Protein 1YRV (pdb70)

B-factor: mean 55.8, std 13.72, range [20.27, 111.17]

Secondary structure (DSSP, 8-state):
--TTGGG-HHHHHHHHHHHHHHHH--TTEEEEE-STTS-EEEEEEEPPTTSTTTT-EEEEEEE--TTBTTB--EEEESS----TTB-TTT--B--HHHH-GGG--TT--HHHHHHHHHHHHTS--TTS-S-HHHHHHHHS-HHHHHHHHHHH-

Solvent-accessible surface area: 9095 Å² total; per-residue (Å²): 150,108,248,32,44,84,126,32,158,5,60,91,23,0,86,109,1,28,55,66,12,119,147,59,129,74,175,17,19,90,9,128,24,84,40,152,89,16,19,61,1,91,4,80,0,76,5,43,119,142,18,21,9,58,73,14,61,8,92,0,46,0,71,0,43,90,99,1,19,162,30,34,5,54,2,75,16,106,105,79,31,35,1,0,11,0,34,63,171,63,1,48,1,57,9,88,4,22,81,52,115,162,107,27,72,70,118,48,39,0,12,37,0,0,66,21,0,26,73,78,1,3,77,27,92,85,151,118,17,56,15,113,87,0,6,167,43,18,99,156,73,91,58,80,0,65,66,34,9,116,141,130,132

Sequence (153 aa):
VPRGSMHGRAYLLLHRDFCDLKENNYKGITAKPVSEDMMEWEVEIEGLQNSVWQGLVFQLTIHFTSEYNYAPPVVKFITIPFHPNVDPHTGQPCIDFLDNPEKWNTNYTLSSILLALQVMLSNPVLENPVNLEAARILVKDESLYRTILRLFN

Foldseek 3Di:
DPPCLCVQPQNVQLVVLVVVCVVVVDPQKDKDQPDPSSQKIWIKGQADPPFLRHVHIFTKMWGHDSCPLLAGTFIAGPDQALAQQQQNVGNGGDDCLHPPSVNPHSVQGPVNVRVVCNVDRRPDDLPHTNRVVLSVCCVPPVVVSSVVRVVVD

Organism: Homo sapiens (NCBI:txid9606)

GO terms:
  GO:0005515 protein binding (F, IPI)

CATH classification: 3.10.110.10

InterPro domains:
  IPR000608 Ubiquitin-conjugating (UBC), catalytic core domain [PF00179] (9-144)
  IPR000608 Ubiquitin-conjugating (UBC), catalytic core domain [PS50127] (4-153)
  IPR016135 Ubiquitin-conjugating enzyme/RWD-like [G3DSA:3.10.110.10] (1-149)
  IPR016135 Ubiquitin-conjugating enzyme/RWD-like [SSF54495] (1-146)
  IPR023313 Ubiquitin-conjugating enzyme, active site [PS00183] (77-93)
  IPR050113 Ubiquitin-conjugating enzyme E2-like [PTHR24067] (5-143)

Radius of gyration: 16.32 Å; Cα contacts (8 Å, |Δi|>4): 239; chains: 1; bounding box: 29×32×54 Å

Nearest PDB structures (foldseek):
  1yrv-assembly1_A  TM=1.007E+00  e=4.383E-34  Homo sapiens
  2aak-assembly1_A  TM=9.243E-01  e=5.647E-14  Arabidopsis thaliana
  2e2c-assembly1_A-2  TM=9.409E-01  e=6.830E-14  Spisula solidissima
  5fer-assembly1_E  TM=8.956E-01  e=6.702E-13  Homo sapiens
  3von-assembly15_i  TM=8.504E-01  e=2.294E-10  Homo sapiens

Structure (mmCIF, N/CA/C/O backbone):
data_1YRV
#
_entry.id   1YRV
#
_cell.length_a   47.968
_cell.length_b   74.009
_cell.length_c   119.733
_cell.angle_alpha   90.00
_cell.angle_beta   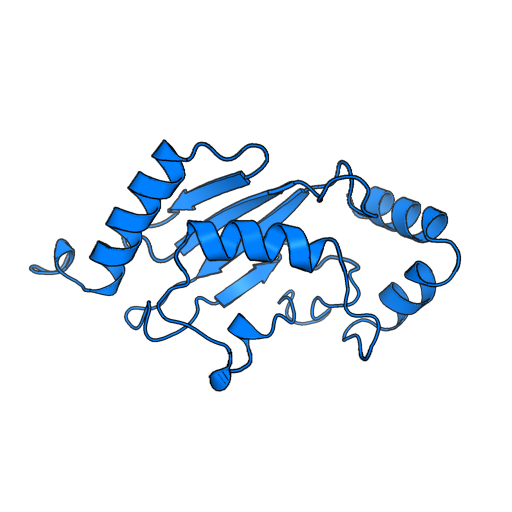90.00
_cell.angle_gamma   90.00
#
_symmetry.space_group_name_H-M   'I 2 2 2'
#
loop_
_entity.id
_entity.type
_entity.pdbx_description
1 polymer 'ubiquitin-conjugating ligase MGC351130'
2 water water
#
loop_
_atom_site.group_PDB
_atom_site.id
_atom_site.type_symbol
_atom_site.label_atom_id
_atom_site.label_alt_id
_atom_site.label_comp_id
_atom_site.label_asym_id
_atom_site.label_entity_id
_atom_site.label_seq_id
_atom_site.pdbx_PDB_ins_code
_atom_site.Cartn_x
_atom_site.Cartn_y
_atom_site.Cartn_z
_atom_site.occupancy
_atom_site.B_iso_or_equiv
_atom_site.auth_seq_id
_atom_site.auth_comp_id
_atom_site.auth_asym_id
_atom_site.auth_atom_id
_atom_site.pdbx_PDB_model_num
ATOM 1 N N . VAL A 1 15 ? 14.659 8.954 -10.515 1.00 75.72 -4 VAL A N 1
ATOM 2 C CA . VAL A 1 15 ? 14.213 7.994 -9.456 1.00 74.81 -4 VAL A CA 1
ATOM 3 C C . VAL A 1 15 ? 13.445 6.791 -10.008 1.00 74.76 -4 VAL A C 1
ATOM 4 O O . VAL A 1 15 ? 12.659 6.921 -10.961 1.00 74.79 -4 VAL A O 1
ATOM 8 N N . PRO A 1 16 ? 13.666 5.599 -9.411 1.00 74.20 -3 PRO A N 1
ATOM 9 C CA . PRO A 1 16 ? 12.989 4.376 -9.850 1.00 73.18 -3 PRO A CA 1
ATOM 10 C C . PRO A 1 16 ? 11.515 4.633 -10.124 1.00 73.04 -3 PRO A C 1
ATOM 11 O O . PRO A 1 16 ? 10.855 5.335 -9.356 1.00 72.65 -3 PRO A O 1
ATOM 15 N N . ARG A 1 17 ? 11.011 4.078 -11.225 1.00 72.28 -2 ARG A N 1
ATOM 16 C CA . ARG A 1 17 ? 9.597 4.229 -11.578 1.00 71.71 -2 ARG A CA 1
ATOM 17 C C . ARG A 1 17 ? 8.748 3.580 -10.467 1.00 69.38 -2 ARG A C 1
ATOM 18 O O . ARG A 1 17 ? 9.074 2.486 -10.005 1.00 68.78 -2 ARG A O 1
ATOM 26 N N . GLY A 1 18 ? 7.674 4.260 -10.053 1.00 68.45 -1 GLY A N 1
ATOM 27 C CA . GLY A 1 18 ? 6.793 3.749 -9.009 1.00 66.34 -1 GLY A CA 1
ATOM 28 C C . GLY A 1 18 ? 7.157 4.255 -7.627 1.00 64.73 -1 GLY A C 1
ATOM 29 O O . GLY A 1 18 ? 6.426 4.016 -6.664 1.00 65.89 -1 GLY A O 1
ATOM 30 N N . SER A 1 19 ? 8.295 4.946 -7.543 1.00 62.54 0 SER A N 1
ATOM 31 C CA . SER A 1 19 ? 8.808 5.525 -6.304 1.00 61.26 0 SER A CA 1
ATOM 32 C C . SER A 1 19 ? 7.826 6.463 -5.628 1.00 59.70 0 SER A C 1
ATOM 33 O O . SER A 1 19 ? 7.452 6.271 -4.481 1.00 59.83 0 SER A O 1
ATOM 36 N N . MET A 1 20 ? 7.437 7.492 -6.362 1.00 59.10 1 MET A N 1
ATOM 37 C CA . MET A 1 20 ? 6.516 8.484 -5.871 1.00 57.61 1 MET A CA 1
ATOM 38 C C . MET A 1 20 ? 5.229 7.804 -5.418 1.00 54.80 1 MET A C 1
ATOM 39 O O . MET A 1 20 ? 4.307 8.484 -5.010 1.00 52.76 1 MET A O 1
ATOM 44 N N . HIS A 1 21 ? 5.176 6.469 -5.518 1.00 50.57 2 HIS A N 1
ATOM 45 C CA . HIS A 1 21 ? 4.013 5.688 -5.112 1.00 48.32 2 HIS A CA 1
ATOM 46 C C . HIS A 1 21 ? 4.249 4.851 -3.851 1.00 44.96 2 HIS A C 1
ATOM 47 O O . HIS A 1 21 ? 3.362 4.109 -3.432 1.00 47.20 2 HIS A O 1
ATOM 54 N N . GLY A 1 22 ? 5.425 4.954 -3.246 1.00 41.23 3 GLY A N 1
ATOM 55 C CA . GLY A 1 22 ? 5.691 4.177 -2.042 1.00 37.83 3 GLY A CA 1
ATOM 56 C C . GLY A 1 22 ? 4.813 4.617 -0.893 1.00 34.86 3 GLY A C 1
ATOM 57 O O . GLY A 1 22 ? 4.460 5.800 -0.805 1.00 36.79 3 GLY A O 1
ATOM 58 N N . ARG A 1 23 ? 4.466 3.668 -0.037 0.50 29.64 4 ARG A N 1
ATOM 59 C CA . ARG A 1 23 ? 3.634 3.878 1.139 0.50 29.27 4 ARG A CA 1
ATOM 60 C C . ARG A 1 23 ? 4.192 4.995 2.040 0.50 29.81 4 ARG A C 1
ATOM 61 O O . ARG A 1 23 ? 3.543 6.008 2.294 0.50 26.65 4 ARG A O 1
ATOM 69 N N . ALA A 1 24 ? 5.399 4.767 2.545 1.00 32.94 5 ALA A N 1
ATOM 70 C CA . ALA A 1 24 ? 6.107 5.747 3.386 1.00 32.65 5 ALA A CA 1
ATOM 71 C C . ALA A 1 24 ? 6.155 7.129 2.730 1.00 35.13 5 ALA A C 1
ATOM 72 O O . ALA A 1 24 ? 5.833 8.119 3.365 1.00 38.57 5 ALA A O 1
ATOM 74 N N . TYR A 1 25 ? 6.598 7.193 1.481 1.00 37.50 6 TYR A N 1
ATOM 75 C CA . TYR A 1 25 ? 6.662 8.465 0.795 1.00 38.75 6 TYR A CA 1
ATOM 76 C C . TYR A 1 25 ? 5.319 9.178 0.769 1.00 37.91 6 TYR A C 1
ATOM 77 O O . TYR A 1 25 ? 5.256 10.363 1.044 1.00 36.85 6 TYR A O 1
ATOM 86 N N . LEU A 1 26 ? 4.246 8.468 0.435 1.00 39.02 7 LEU A N 1
ATOM 87 C CA . LEU A 1 26 ? 2.919 9.098 0.380 1.00 39.54 7 LEU A CA 1
ATOM 88 C C . LEU A 1 26 ? 2.385 9.580 1.738 1.00 40.19 7 LEU A C 1
ATOM 89 O O . LEU A 1 26 ? 1.686 10.614 1.833 1.00 39.67 7 LEU A O 1
ATOM 94 N N . LEU A 1 27 ? 2.701 8.812 2.778 1.00 39.10 8 LEU A N 1
ATOM 95 C CA . LEU A 1 27 ? 2.317 9.157 4.132 1.00 39.57 8 LEU A CA 1
ATOM 96 C C . LEU A 1 27 ? 3.084 10.416 4.560 1.00 39.87 8 LEU A C 1
ATOM 97 O O . LEU A 1 27 ? 2.511 11.352 5.131 1.00 39.94 8 LEU A O 1
ATOM 102 N N . LEU A 1 28 ? 4.382 10.433 4.296 1.00 39.17 9 LEU A N 1
ATOM 103 C CA . LEU A 1 28 ? 5.174 11.592 4.679 1.00 41.69 9 LEU A CA 1
ATOM 104 C C . LEU A 1 28 ? 4.777 12.804 3.841 1.00 41.93 9 LEU A C 1
ATOM 105 O O . LEU A 1 28 ? 4.810 13.939 4.321 1.00 44.39 9 LEU A O 1
ATOM 110 N N . HIS A 1 29 ? 4.396 12.556 2.594 1.00 42.01 10 HIS A N 1
ATOM 111 C CA . HIS A 1 29 ? 3.953 13.621 1.718 1.00 42.92 10 HIS A CA 1
ATOM 112 C C . HIS A 1 29 ? 2.712 14.257 2.291 1.00 43.20 10 HIS A C 1
ATOM 113 O O . HIS A 1 29 ? 2.629 15.478 2.371 1.00 45.56 10 HIS A O 1
ATOM 120 N N . ARG A 1 30 ? 1.735 13.435 2.648 1.00 41.05 11 ARG A N 1
ATOM 121 C CA . ARG A 1 30 ? 0.517 13.933 3.259 1.00 41.38 11 ARG A CA 1
ATOM 122 C C . ARG A 1 30 ? 0.891 14.625 4.575 1.00 42.84 11 ARG A C 1
ATOM 123 O O . ARG A 1 30 ? 0.558 15.781 4.776 1.00 41.71 11 ARG A O 1
ATOM 131 N N . ASP A 1 31 ? 1.593 13.929 5.464 1.00 42.09 12 ASP A N 1
ATOM 132 C CA . ASP A 1 31 ? 1.995 14.527 6.725 1.00 42.84 12 ASP A CA 1
ATOM 133 C C . ASP A 1 31 ? 2.644 15.895 6.602 1.00 43.13 12 ASP A C 1
ATOM 134 O O . ASP A 1 31 ? 2.373 16.769 7.410 1.00 45.56 12 ASP A O 1
ATOM 139 N N . PHE A 1 32 ? 3.536 16.069 5.635 1.00 43.78 13 PHE A N 1
ATOM 140 C CA . PHE A 1 32 ? 4.209 17.354 5.446 1.00 44.82 13 PHE A CA 1
ATOM 141 C C . PHE A 1 32 ? 3.233 18.460 5.070 1.00 44.22 13 PHE A C 1
ATOM 142 O O . PHE A 1 32 ? 3.343 19.582 5.547 1.00 43.76 13 PHE A O 1
ATOM 150 N N . CYS A 1 33 ? 2.274 18.160 4.206 1.00 47.64 14 CYS A N 1
ATOM 151 C CA . CYS A 1 33 ? 1.276 19.171 3.842 1.00 50.17 14 CYS A CA 1
ATOM 152 C C . CYS A 1 33 ? 0.500 19.586 5.097 1.00 49.83 14 CYS A C 1
ATOM 153 O O . CYS A 1 33 ? 0.169 20.750 5.267 1.00 49.72 14 CYS A O 1
ATOM 156 N N . ASP A 1 34 ? 0.215 18.614 5.959 1.00 48.67 15 ASP A N 1
ATOM 157 C CA . ASP A 1 34 ? -0.511 18.866 7.188 1.00 48.95 15 ASP A CA 1
ATOM 158 C C . ASP A 1 34 ? 0.281 19.737 8.150 1.00 48.23 15 ASP A C 1
ATOM 159 O O . ASP A 1 34 ? -0.267 20.609 8.799 1.00 47.72 15 ASP A O 1
ATOM 164 N N . LEU A 1 35 ? 1.569 19.456 8.231 1.00 46.56 16 LEU A N 1
ATOM 165 C CA . LEU A 1 35 ? 2.474 20.155 9.096 1.00 47.96 16 LEU A CA 1
ATOM 166 C C . LEU A 1 35 ? 2.523 21.587 8.629 1.00 50.29 16 LEU A C 1
ATOM 167 O O . LEU A 1 35 ? 2.424 22.510 9.427 1.00 53.00 16 LEU A O 1
ATOM 172 N N . LYS A 1 36 ? 2.658 21.779 7.329 1.00 50.71 17 LYS A N 1
ATOM 173 C CA . LYS A 1 36 ? 2.683 23.122 6.814 1.00 52.63 17 LYS A CA 1
ATOM 174 C C . LYS A 1 36 ? 1.379 23.845 7.106 1.00 54.53 17 LYS A C 1
ATOM 175 O O . LYS A 1 36 ? 1.408 24.970 7.580 1.00 53.58 17 LYS A O 1
ATOM 181 N N . GLU A 1 37 ? 0.242 23.203 6.860 1.00 56.99 18 GLU A N 1
ATOM 182 C CA . GLU A 1 37 ? -1.034 23.835 7.163 1.00 59.72 18 GLU A CA 1
ATOM 183 C C . GLU A 1 37 ? -1.128 24.162 8.660 1.00 60.23 18 GLU A C 1
ATOM 184 O O . GLU A 1 37 ? -1.608 25.225 9.038 1.00 61.66 18 GLU A O 1
ATOM 190 N N . ASN A 1 38 ? -0.670 23.252 9.515 1.00 59.80 19 ASN A N 1
ATOM 191 C CA . ASN A 1 38 ? -0.736 23.466 10.964 1.00 58.78 19 ASN A CA 1
ATOM 192 C C . ASN A 1 38 ? 0.051 24.660 11.469 1.00 58.92 19 ASN A C 1
ATOM 193 O O . ASN A 1 38 ? -0.261 25.212 12.521 1.00 58.33 19 ASN A O 1
ATOM 198 N N . ASN A 1 39 ? 1.085 25.026 10.721 1.00 60.95 20 ASN A N 1
ATOM 199 C CA . ASN A 1 39 ? 1.951 26.151 11.054 1.00 61.94 20 ASN A CA 1
ATOM 200 C C . ASN A 1 39 ? 2.139 26.251 12.565 1.00 62.28 20 ASN A C 1
ATOM 201 O O . ASN A 1 39 ? 1.752 27.233 13.184 1.00 62.45 20 ASN A O 1
ATOM 206 N N . TYR A 1 40 ? 2.729 25.212 13.148 1.00 61.84 21 TYR A N 1
ATOM 207 C CA . TYR A 1 40 ? 2.972 25.164 14.571 1.00 59.82 21 TYR A CA 1
ATOM 208 C C . TYR A 1 40 ? 4.102 26.080 15.018 1.00 61.73 21 TYR A C 1
ATOM 209 O O . TYR A 1 40 ? 5.235 26.008 14.532 1.00 62.11 21 TYR A O 1
ATOM 218 N N . LYS A 1 41 ? 3.777 26.947 15.963 1.00 62.45 22 LYS A N 1
ATOM 219 C CA . LYS A 1 41 ? 4.730 27.890 16.508 1.00 61.04 22 LYS A CA 1
ATOM 220 C C . LYS A 1 41 ? 5.810 27.112 17.239 1.00 59.31 22 LYS A C 1
ATOM 221 O O . LYS A 1 41 ? 5.512 26.193 17.996 1.00 59.45 22 LYS A O 1
ATOM 227 N N . GLY A 1 42 ? 7.063 27.479 17.003 1.00 58.05 23 GLY A N 1
ATOM 228 C CA . GLY A 1 42 ? 8.172 26.819 17.672 1.00 57.15 23 GLY A CA 1
ATOM 229 C C . GLY A 1 42 ? 8.651 25.500 17.089 1.00 56.11 23 GLY A C 1
ATOM 230 O O . GLY A 1 42 ? 9.469 24.826 17.702 1.00 57.23 23 GLY A O 1
ATOM 231 N N . ILE A 1 43 ? 8.166 25.147 15.904 1.00 54.70 24 ILE A N 1
ATOM 232 C CA . ILE A 1 43 ? 8.527 23.904 15.264 1.00 53.56 24 ILE A CA 1
ATOM 233 C C . ILE A 1 43 ? 8.793 24.071 13.771 1.00 53.46 24 ILE A C 1
ATOM 234 O O . ILE A 1 43 ? 7.959 24.580 13.023 1.00 54.89 24 ILE A O 1
ATOM 239 N N . THR A 1 44 ? 9.966 23.625 13.347 1.00 53.17 25 THR A N 1
ATOM 240 C CA . THR A 1 44 ? 10.375 23.715 11.954 1.00 51.64 25 THR A CA 1
ATOM 241 C C . THR A 1 44 ? 10.902 22.365 11.556 1.00 50.05 25 THR A C 1
ATOM 242 O O . THR A 1 44 ? 11.640 21.733 12.318 1.00 50.16 25 THR A O 1
ATOM 246 N N . ALA A 1 45 ? 10.514 21.910 10.372 1.00 48.75 26 ALA A N 1
ATOM 247 C CA . ALA A 1 45 ? 10.952 20.606 9.883 1.00 47.80 26 ALA A CA 1
ATOM 248 C C . ALA A 1 45 ? 11.049 20.688 8.382 1.00 47.41 26 ALA A C 1
ATOM 249 O O . ALA A 1 45 ? 10.142 21.170 7.714 1.00 46.93 26 ALA A O 1
ATOM 251 N N . LYS A 1 46 ? 12.167 20.235 7.855 1.00 49.87 27 LYS A N 1
ATOM 252 C CA . LYS A 1 46 ? 12.369 20.304 6.428 1.00 52.08 27 LYS A CA 1
ATOM 253 C C . LYS A 1 46 ? 12.956 19.009 5.881 1.00 52.00 27 LYS A C 1
ATOM 254 O O . LYS A 1 46 ? 13.903 18.464 6.454 1.00 50.09 27 LYS A O 1
ATOM 260 N N . PRO A 1 47 ? 12.383 18.481 4.779 1.00 52.09 28 PRO A N 1
ATOM 261 C CA . PRO A 1 47 ? 12.900 17.248 4.180 1.00 52.69 28 PRO A CA 1
ATOM 262 C C . PRO A 1 47 ? 14.269 17.629 3.626 1.00 54.13 28 PRO A C 1
ATOM 263 O O . PRO A 1 47 ? 14.414 18.646 2.946 1.00 53.52 28 PRO A O 1
ATOM 267 N N . VAL A 1 48 ? 15.268 16.816 3.900 1.00 56.54 29 VAL A N 1
ATOM 268 C CA . VAL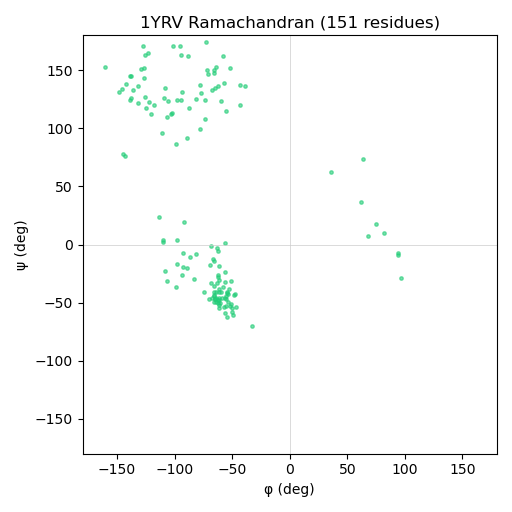 A 1 48 ? 16.587 17.127 3.417 1.00 57.91 29 VAL A CA 1
ATOM 269 C C . VAL A 1 48 ? 17.009 16.079 2.380 1.00 59.04 29 VAL A C 1
ATOM 270 O O . VAL A 1 48 ? 18.193 15.862 2.140 1.00 59.56 29 VAL A O 1
ATOM 274 N N . SER A 1 49 ? 16.016 15.433 1.762 1.00 58.83 30 SER A N 1
ATOM 275 C CA . SER A 1 49 ? 16.256 14.434 0.716 1.00 58.73 30 SER A CA 1
ATOM 276 C C . SER A 1 49 ? 15.005 14.219 -0.133 1.00 60.00 30 SER A C 1
ATOM 277 O O . SER A 1 49 ? 13.882 14.414 0.332 1.00 62.31 30 SER A O 1
ATOM 280 N N . GLU A 1 50 ? 15.213 13.810 -1.380 1.00 61.88 31 G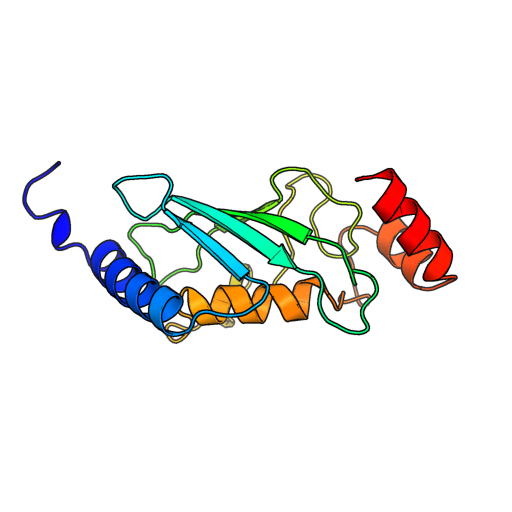LU A N 1
ATOM 281 C CA . GLU A 1 50 ? 14.122 13.565 -2.317 1.00 62.60 31 GLU A CA 1
ATOM 282 C C . GLU A 1 50 ? 13.223 12.445 -1.809 1.00 60.71 31 GLU A C 1
ATOM 283 O O . GLU A 1 50 ? 12.030 12.379 -2.099 1.00 58.64 31 GLU A O 1
ATOM 289 N N . ASP A 1 51 ? 13.845 11.565 -1.041 1.00 59.46 32 ASP A N 1
ATOM 290 C CA . ASP A 1 51 ? 13.194 10.429 -0.404 1.00 57.09 32 ASP A CA 1
ATOM 291 C C . ASP A 1 51 ? 12.049 10.847 0.514 1.00 54.85 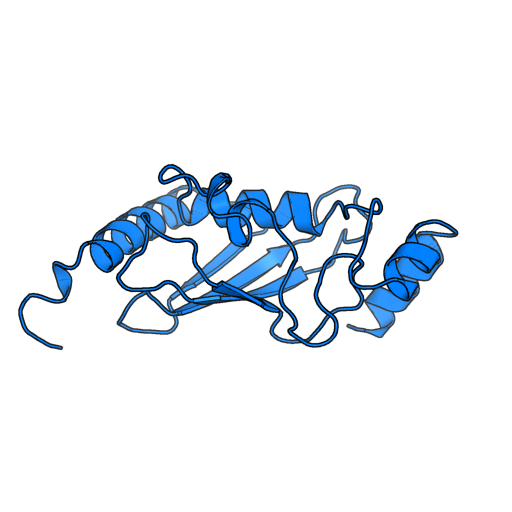32 ASP A C 1
ATOM 292 O O . ASP A 1 51 ? 11.031 10.150 0.649 1.00 52.75 32 ASP A O 1
ATOM 297 N N . MET A 1 52 ? 12.287 11.970 1.173 1.00 50.78 33 MET A N 1
ATOM 298 C CA . MET A 1 52 ? 11.412 12.527 2.165 1.00 50.58 33 MET A CA 1
ATOM 299 C C . MET A 1 52 ? 11.576 11.692 3.411 1.00 48.45 33 MET A C 1
ATOM 300 O O . MET A 1 52 ? 10.762 11.743 4.333 1.00 47.50 33 MET A O 1
ATOM 305 N N . MET A 1 53 ? 12.672 10.949 3.429 1.00 45.81 34 MET A N 1
ATOM 306 C CA . MET A 1 53 ? 13.015 10.071 4.530 1.00 48.42 34 MET A CA 1
ATOM 307 C C . MET A 1 53 ? 13.922 10.736 5.553 1.00 48.98 34 MET A C 1
ATOM 308 O O . MET A 1 53 ? 13.934 10.349 6.724 1.00 50.11 34 MET A O 1
ATOM 313 N N . GLU A 1 54 ? 14.689 11.720 5.099 1.00 48.94 35 GLU A N 1
ATOM 314 C CA . GLU A 1 54 ? 15.636 12.391 5.955 1.00 49.64 35 GLU A CA 1
ATOM 315 C C . GLU A 1 54 ? 15.154 13.789 6.250 1.00 48.42 35 GLU A C 1
ATOM 316 O O . GLU A 1 54 ? 14.863 14.554 5.329 1.00 46.34 35 GLU A O 1
ATOM 322 N N . TRP A 1 55 ? 15.060 14.119 7.543 1.00 48.06 36 TRP A N 1
ATOM 323 C CA . TRP A 1 55 ? 14.588 15.451 7.967 1.00 46.44 36 TRP A CA 1
ATOM 324 C C . TRP A 1 55 ? 15.496 16.194 8.913 1.00 46.98 36 TRP A C 1
ATOM 325 O O . TRP A 1 55 ? 16.208 15.602 9.719 1.00 47.27 36 TRP A O 1
ATOM 336 N N . GLU A 1 56 ? 15.422 17.513 8.834 1.00 47.74 37 GLU A N 1
ATOM 337 C CA . GLU A 1 56 ? 16.170 18.361 9.731 1.00 48.38 37 GLU A CA 1
ATOM 338 C C . GLU A 1 56 ? 15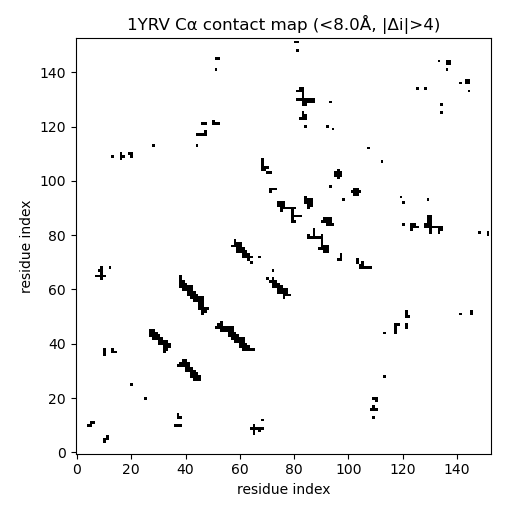.149 19.153 10.524 1.00 48.39 37 GLU A C 1
ATOM 339 O O . GLU A 1 56 ? 14.324 19.893 9.966 1.00 48.30 37 GLU A O 1
ATOM 345 N N . VAL A 1 57 ? 15.191 18.986 11.837 1.00 47.93 38 VAL A N 1
ATOM 346 C CA . VAL A 1 57 ? 14.222 19.665 12.659 1.00 48.78 38 VAL A CA 1
ATOM 347 C C . VAL A 1 57 ? 14.778 20.463 13.832 1.00 48.78 38 VAL A C 1
ATOM 348 O O . VAL A 1 57 ? 15.820 20.143 14.397 1.00 46.40 38 VAL A O 1
ATOM 352 N N . GLU A 1 58 ? 14.033 21.504 14.178 1.00 50.23 39 GLU A N 1
ATOM 353 C CA . GLU A 1 58 ? 14.316 22.398 15.298 1.00 51.71 39 GLU A CA 1
ATOM 354 C C . GLU A 1 58 ? 13.039 22.579 16.112 1.00 49.08 39 GLU A C 1
ATOM 355 O O . GLU A 1 58 ? 12.002 23.013 15.587 1.00 46.85 39 GLU A O 1
ATOM 361 N N . ILE A 1 59 ? 13.119 22.227 17.389 1.00 47.95 40 ILE A N 1
ATOM 362 C CA . ILE A 1 59 ? 11.975 22.345 18.269 1.00 48.15 40 ILE A CA 1
ATOM 363 C C . ILE A 1 59 ? 12.309 23.240 19.450 1.00 50.08 40 ILE A C 1
ATOM 364 O O . ILE A 1 59 ? 13.267 22.981 20.168 1.00 47.48 40 ILE A O 1
ATOM 369 N N . GLU A 1 60 ? 11.542 24.312 19.632 1.00 52.80 41 GLU A N 1
ATOM 370 C CA . GLU A 1 60 ? 11.807 25.223 20.743 1.00 55.20 41 GLU A CA 1
ATOM 371 C C . GLU A 1 60 ? 11.448 24.583 22.083 1.00 56.56 41 GLU A C 1
ATOM 372 O O . GLU A 1 60 ? 10.516 23.763 22.176 1.00 55.65 41 GLU A O 1
ATOM 378 N N . GLY A 1 61 ? 12.222 24.942 23.108 1.00 57.91 42 GLY A N 1
ATOM 379 C CA . GLY A 1 61 ? 12.000 24.415 24.440 1.00 59.13 42 GLY A CA 1
ATOM 380 C C . GLY A 1 61 ? 10.595 24.722 24.906 1.00 59.56 42 GLY A C 1
ATOM 381 O O . GLY A 1 61 ? 10.087 25.806 24.680 1.00 57.77 42 GLY A O 1
ATOM 382 N N . LEU A 1 62 ? 9.954 23.766 25.558 1.00 61.97 43 LEU A N 1
ATOM 383 C CA . LEU A 1 62 ? 8.594 23.990 26.018 1.00 64.59 43 LEU A CA 1
ATOM 384 C C . LEU A 1 62 ? 8.512 25.203 26.942 1.00 67.47 43 LEU A C 1
ATOM 385 O O . LEU A 1 62 ? 9.524 25.679 27.493 1.00 68.23 43 LEU A O 1
ATOM 390 N N . GLN A 1 63 ? 7.293 25.699 27.116 1.00 70.35 44 GLN A N 1
ATOM 391 C CA . GLN A 1 63 ? 7.068 26.850 27.980 1.00 71.55 44 GLN A CA 1
ATOM 392 C C . GLN A 1 63 ? 7.076 26.482 29.437 1.00 71.08 44 GLN A C 1
ATOM 393 O O . GLN A 1 63 ? 6.504 25.469 29.842 1.00 70.77 44 GLN A O 1
ATOM 399 N N . ASN A 1 64 ? 7.727 27.330 30.219 1.00 70.28 45 ASN A N 1
ATOM 400 C CA . ASN A 1 64 ? 7.822 27.139 31.651 1.00 70.81 45 ASN A CA 1
ATOM 401 C C . ASN A 1 64 ? 8.559 25.828 31.958 1.00 69.63 45 ASN A C 1
ATOM 402 O O . ASN A 1 64 ? 8.236 25.106 32.900 1.00 71.07 45 ASN A O 1
ATOM 407 N N . SER A 1 65 ? 9.555 25.521 31.141 1.00 67.16 46 SER A N 1
ATOM 408 C CA . SER A 1 65 ? 10.344 24.319 31.340 1.00 64.64 46 SER A CA 1
ATOM 409 C C . SER A 1 65 ? 11.808 24.750 31.400 1.00 63.50 46 SER A C 1
ATOM 410 O O . SER A 1 65 ? 12.180 25.860 30.977 1.00 60.77 46 SER A O 1
ATOM 413 N N . VAL A 1 66 ? 12.635 23.856 31.918 1.00 61.73 47 VAL A N 1
ATOM 414 C CA . VAL A 1 66 ? 14.051 24.125 32.011 1.00 62.87 47 VAL A CA 1
ATOM 415 C C . VAL A 1 66 ? 14.665 24.591 30.687 1.00 62.29 47 VAL A C 1
ATOM 416 O O . VAL A 1 66 ? 15.610 25.391 30.682 1.00 61.81 47 VAL A O 1
ATOM 420 N N . TRP A 1 67 ? 14.116 24.115 29.570 1.00 61.23 48 TRP A N 1
ATOM 421 C CA . TRP A 1 67 ? 14.627 24.479 28.252 1.00 61.01 48 TRP A CA 1
ATOM 422 C C . TRP A 1 67 ? 13.957 25.680 27.626 1.00 62.60 48 TRP A C 1
ATOM 423 O O . TRP A 1 67 ? 14.038 25.856 26.410 1.00 63.83 48 TRP A O 1
ATOM 434 N N . GLN A 1 68 ? 13.301 26.501 28.437 1.00 63.52 49 GLN A N 1
ATOM 435 C CA . GLN A 1 68 ? 12.649 27.690 27.909 1.00 64.93 49 GLN A CA 1
ATOM 436 C C . GLN A 1 68 ? 13.680 28.590 27.248 1.00 64.82 49 GLN A C 1
ATOM 437 O O . GLN A 1 68 ? 14.664 28.984 27.868 1.00 65.74 49 GLN A O 1
ATOM 443 N N . GLY A 1 69 ? 13.458 28.899 25.976 1.00 64.27 50 GLY A N 1
ATOM 444 C CA . GLY A 1 69 ? 14.388 29.743 25.254 1.00 62.57 50 GLY A CA 1
ATOM 445 C C . GLY A 1 69 ? 15.425 28.942 24.487 1.00 62.19 50 GLY A C 1
ATOM 446 O O . GLY A 1 69 ? 16.191 29.490 23.695 1.00 62.31 50 GLY A O 1
ATOM 447 N N . LEU A 1 70 ? 15.456 27.638 24.722 1.00 60.66 51 LEU A N 1
ATOM 448 C CA . LEU A 1 70 ? 16.400 26.771 24.040 1.00 60.64 51 LEU A CA 1
ATOM 449 C C . LEU A 1 70 ? 15.771 26.124 22.792 1.00 60.77 51 LEU A C 1
ATOM 450 O O . LEU A 1 70 ? 14.555 26.213 22.571 1.00 60.60 51 LEU A O 1
ATOM 455 N N . VAL A 1 71 ? 16.600 25.464 21.987 1.00 59.63 52 VAL A N 1
ATOM 456 C CA . VAL A 1 71 ? 16.126 24.835 20.760 1.00 59.28 52 VAL A CA 1
ATOM 457 C C . VAL A 1 71 ? 16.746 23.464 20.523 1.00 57.95 52 VAL A C 1
ATOM 458 O O . VAL A 1 71 ? 17.964 23.334 20.490 1.00 58.43 52 VAL A O 1
ATOM 462 N N . PHE A 1 72 ? 15.911 22.442 20.356 1.00 55.93 53 PHE A N 1
ATOM 463 C CA . PHE A 1 72 ? 16.416 21.097 20.107 1.00 52.76 53 PHE A CA 1
ATOM 464 C C . PHE A 1 72 ? 16.603 20.946 18.600 1.00 52.65 53 PHE A C 1
ATOM 465 O O . PHE A 1 72 ? 15.649 21.073 17.822 1.00 53.23 53 PHE A O 1
ATOM 473 N N . GLN A 1 73 ? 17.845 20.730 18.186 1.00 52.10 54 GLN A N 1
ATOM 474 C CA . GLN A 1 73 ? 18.157 20.539 16.770 1.00 52.73 54 GLN A CA 1
ATOM 475 C C . GLN A 1 73 ? 18.387 19.053 16.546 1.00 50.86 54 GLN A C 1
ATOM 476 O O . GLN A 1 73 ? 19.363 18.487 17.027 1.00 48.88 54 GLN A O 1
ATOM 482 N N . LEU A 1 74 ? 17.482 18.437 15.796 1.00 49.81 55 LEU A N 1
ATOM 483 C CA . LEU A 1 74 ? 17.520 17.007 15.556 1.00 48.24 55 LEU A CA 1
ATOM 484 C C . LEU A 1 74 ? 17.466 16.640 14.082 1.00 48.42 55 LEU A C 1
ATOM 485 O O . LEU A 1 74 ? 17.262 17.487 13.215 1.00 47.82 55 LEU A O 1
ATOM 490 N N . THR A 1 75 ? 17.682 15.357 13.814 1.00 48.95 56 THR A N 1
ATOM 491 C CA . THR A 1 75 ? 17.503 14.829 12.476 1.00 48.14 56 THR A CA 1
ATOM 492 C C . THR A 1 75 ? 16.554 13.656 12.716 1.00 48.83 56 THR A C 1
ATOM 493 O O . THR A 1 75 ? 16.639 12.953 13.744 1.00 49.99 56 THR A O 1
ATOM 497 N N . ILE A 1 76 ? 15.641 13.444 11.773 1.00 46.92 57 ILE A N 1
ATOM 498 C CA . ILE A 1 76 ? 14.687 12.337 11.886 1.00 44.16 57 ILE A CA 1
ATOM 499 C C . ILE A 1 76 ? 14.801 11.481 10.621 1.00 43.05 57 ILE A C 1
ATOM 500 O O . ILE A 1 76 ? 14.575 11.964 9.507 1.00 46.14 57 ILE A O 1
ATOM 505 N N . HIS A 1 77 ? 15.188 10.228 10.802 0.50 40.09 58 HIS A N 1
ATOM 506 C CA . HIS A 1 77 ? 15.323 9.315 9.699 0.50 36.81 58 HIS A CA 1
ATOM 507 C C . HIS A 1 77 ? 14.201 8.297 9.686 0.50 35.24 58 HIS A C 1
ATOM 508 O O . HIS A 1 77 ? 14.094 7.454 10.568 0.50 32.65 58 HIS A O 1
ATOM 515 N N . PHE A 1 78 ? 13.330 8.435 8.699 1.00 37.48 59 PHE A N 1
ATOM 516 C CA . PHE A 1 78 ? 12.245 7.489 8.481 1.00 39.09 59 PHE A CA 1
ATOM 517 C C . PHE A 1 78 ? 12.771 6.368 7.574 1.00 41.04 59 PHE A C 1
ATOM 518 O O . PHE A 1 78 ? 13.804 6.521 6.902 1.00 43.46 59 PHE A O 1
ATOM 526 N N . THR A 1 79 ? 12.054 5.255 7.561 1.00 40.35 60 THR A N 1
ATOM 527 C CA . THR A 1 79 ? 12.380 4.115 6.725 1.00 39.21 60 THR A CA 1
ATOM 528 C C . THR A 1 79 ? 11.155 3.787 5.831 1.00 39.91 60 THR A C 1
ATOM 529 O O . THR A 1 79 ? 10.025 4.222 6.101 1.00 38.14 60 THR A O 1
ATOM 533 N N . SER A 1 80 ? 11.392 2.980 4.803 1.00 40.83 61 SER A N 1
ATOM 534 C CA . SER A 1 80 ? 10.357 2.564 3.875 1.00 43.23 61 SER A CA 1
ATOM 535 C C . SER A 1 80 ? 9.275 1.770 4.601 1.00 42.31 61 SER A C 1
ATOM 536 O O . SER A 1 80 ? 8.250 1.434 4.028 1.00 44.04 61 SER A O 1
ATOM 539 N N . GLU A 1 81 ? 9.489 1.491 5.881 1.00 45.30 62 GLU A N 1
ATOM 540 C CA . GLU A 1 81 ? 8.500 0.753 6.683 1.00 46.20 62 GLU A CA 1
ATOM 541 C C . GLU A 1 81 ? 7.592 1.758 7.384 1.00 44.72 62 GLU A C 1
ATOM 542 O O . GLU A 1 81 ? 6.591 1.377 7.963 1.00 43.29 62 GLU A O 1
ATOM 548 N N . TYR A 1 82 ? 7.925 3.040 7.288 1.00 44.60 63 TYR A N 1
ATOM 549 C CA . TYR A 1 82 ? 7.167 4.038 7.995 1.00 43.74 63 TYR A CA 1
ATOM 550 C C . TYR A 1 82 ? 5.691 3.882 8.075 1.00 45.74 63 TYR A C 1
ATOM 551 O O . TYR A 1 82 ? 4.983 3.605 7.093 1.00 44.54 63 TYR A O 1
ATOM 560 N N . ASN A 1 83 ? 5.300 4.152 9.328 1.00 48.67 64 ASN A N 1
ATOM 561 C CA . ASN A 1 83 ? 3.972 4.144 9.877 1.00 44.31 64 ASN A CA 1
ATOM 562 C C . ASN A 1 83 ? 3.851 2.762 10.522 1.00 42.25 64 ASN A C 1
ATOM 563 O O . ASN A 1 83 ? 3.184 2.631 11.525 1.00 44.72 64 ASN A O 1
ATOM 568 N N . TYR A 1 84 ? 4.547 1.755 10.010 1.00 40.12 65 TYR A N 1
ATOM 569 C CA . TYR A 1 84 ? 4.523 0.460 10.681 1.00 40.74 65 TYR A CA 1
ATOM 570 C C . TYR A 1 84 ? 5.680 0.506 11.695 1.00 40.94 65 TYR A C 1
ATOM 571 O O . TYR A 1 84 ? 5.710 -0.254 12.659 1.00 39.72 65 TYR A O 1
ATOM 580 N N . ALA A 1 85 ? 6.625 1.413 11.458 1.00 38.67 66 ALA A N 1
ATOM 581 C CA . ALA A 1 85 ? 7.801 1.571 12.292 1.00 38.93 66 ALA A CA 1
ATOM 582 C C . ALA A 1 85 ? 8.122 3.031 12.534 1.00 39.49 66 ALA A C 1
ATOM 583 O O . ALA A 1 85 ? 7.953 3.870 11.638 1.00 38.17 66 ALA A O 1
ATOM 585 N N . PRO A 1 86 ? 8.634 3.340 13.740 1.00 40.06 67 PRO A N 1
ATOM 586 C CA . PRO A 1 86 ? 9.010 4.706 14.139 1.00 37.12 67 PRO A CA 1
ATOM 587 C C . PRO A 1 86 ? 10.265 5.225 13.448 1.00 38.14 67 PRO A C 1
ATOM 588 O O . PRO A 1 86 ? 11.160 4.467 13.099 1.00 38.30 67 PRO A O 1
ATOM 592 N N . PRO A 1 87 ? 10.350 6.543 13.236 1.00 38.91 68 PRO A N 1
ATOM 593 C CA . PRO A 1 87 ? 11.565 7.034 12.588 1.00 36.69 68 PRO A CA 1
ATOM 594 C C . PRO A 1 87 ? 12.693 6.933 13.614 1.00 38.47 68 PRO A C 1
ATOM 595 O O . PRO A 1 87 ? 12.458 6.547 14.763 1.00 38.04 68 PRO A O 1
ATOM 599 N N . VAL A 1 88 ? 13.920 7.210 13.204 1.00 40.05 69 VAL A N 1
ATOM 600 C CA . VAL A 1 88 ? 15.012 7.214 14.167 1.00 41.36 69 VAL A CA 1
ATOM 601 C C . VAL A 1 88 ? 15.343 8.697 14.383 1.00 43.47 69 VAL A C 1
ATOM 602 O O . VAL A 1 88 ? 15.648 9.423 13.429 1.00 42.80 69 VAL A O 1
ATOM 606 N N . VAL A 1 89 ? 15.280 9.143 15.627 1.00 43.97 70 VAL A N 1
ATOM 607 C CA . VAL A 1 89 ? 15.568 10.534 15.936 1.00 46.93 70 VAL A CA 1
ATOM 608 C C . VAL A 1 89 ? 16.919 10.620 16.656 1.00 48.71 70 VAL A C 1
ATOM 609 O O . VAL A 1 89 ? 17.221 9.834 17.573 1.00 50.47 70 VAL A O 1
ATOM 613 N N . LYS A 1 90 ? 17.726 11.572 16.217 1.00 47.96 71 LYS A N 1
ATOM 614 C CA . LYS A 1 90 ? 19.012 11.794 16.820 1.00 47.98 71 LYS A CA 1
ATOM 615 C C . LYS A 1 90 ? 19.301 13.263 16.967 1.00 48.91 71 LYS A C 1
ATOM 616 O O . LYS A 1 90 ? 18.898 14.081 16.131 1.00 46.80 71 LYS A O 1
ATOM 622 N N . PHE A 1 91 ? 19.999 13.585 18.055 1.00 49.88 72 PHE A N 1
ATOM 623 C CA . PHE A 1 91 ? 20.409 14.947 18.337 1.00 50.31 72 PHE A CA 1
ATOM 624 C C . PHE A 1 91 ? 21.661 15.209 17.524 1.00 52.38 72 PHE A C 1
ATOM 625 O O . PHE A 1 91 ? 22.619 14.464 17.622 1.00 52.30 72 PHE A O 1
ATOM 633 N N . ILE A 1 92 ? 21.649 16.261 16.717 1.00 55.35 73 ILE A N 1
ATOM 634 C CA . ILE A 1 92 ? 22.804 16.584 15.899 1.00 58.69 73 ILE A CA 1
ATOM 635 C C . ILE A 1 92 ? 24.038 16.720 16.789 1.00 60.82 73 ILE A C 1
ATOM 636 O O . ILE A 1 92 ? 25.098 16.155 16.488 1.00 61.70 73 ILE A O 1
ATOM 641 N N . THR A 1 93 ? 23.898 17.459 17.892 1.00 62.03 74 THR A N 1
ATOM 642 C CA . THR A 1 93 ? 25.000 17.628 18.838 1.00 60.64 74 THR A CA 1
ATOM 643 C C . THR A 1 93 ? 24.542 17.111 20.185 1.00 60.29 74 THR A C 1
ATOM 644 O O . THR A 1 93 ? 23.651 17.689 20.798 1.00 60.59 74 THR A O 1
ATOM 648 N N . ILE A 1 94 ? 25.146 16.006 20.628 1.00 59.73 75 ILE A N 1
ATOM 649 C CA . ILE A 1 94 ? 24.796 15.393 21.899 1.00 57.95 75 ILE A CA 1
ATOM 650 C C . ILE A 1 94 ? 24.636 16.477 22.944 1.00 56.71 75 ILE A C 1
ATOM 651 O O . ILE A 1 94 ? 25.569 17.235 23.200 1.00 55.50 75 ILE A O 1
ATOM 656 N N . PRO A 1 95 ? 23.430 16.579 23.540 1.00 55.50 76 PRO A N 1
ATOM 657 C CA . PRO A 1 95 ? 23.096 17.567 24.569 1.00 53.28 76 PRO A CA 1
ATOM 658 C C . PRO A 1 95 ? 23.281 17.004 25.971 1.00 52.06 76 PRO A C 1
ATOM 659 O O . PRO A 1 95 ? 23.373 15.794 26.147 1.00 53.35 76 PRO A O 1
ATOM 663 N N . PHE A 1 96 ? 23.355 17.891 26.959 1.00 51.47 77 PHE A N 1
ATOM 664 C CA . PHE A 1 96 ? 23.490 17.489 28.358 1.00 49.67 77 PHE A CA 1
ATOM 665 C C . PHE A 1 96 ? 22.030 17.349 28.801 1.00 47.35 77 PHE A C 1
ATOM 666 O O . PHE A 1 96 ? 21.400 18.312 29.237 1.00 47.62 77 PHE A O 1
ATOM 674 N N . HIS A 1 97 ? 21.492 16.141 28.679 1.00 46.77 78 HIS A N 1
ATOM 675 C CA . HIS A 1 97 ? 20.083 15.911 28.950 1.00 42.50 78 HIS A CA 1
ATOM 676 C C . HIS A 1 97 ? 19.907 14.569 29.624 1.00 43.41 78 HIS A C 1
ATOM 677 O O . HIS A 1 97 ? 20.543 13.600 29.261 1.00 45.43 78 HIS A O 1
ATOM 684 N N . PRO A 1 98 ? 19.046 14.500 30.634 1.00 44.88 79 PRO A N 1
ATOM 685 C CA . PRO A 1 98 ? 18.780 13.272 31.386 1.00 47.33 79 PRO A CA 1
ATOM 686 C C . PRO A 1 98 ? 18.322 12.063 30.558 1.00 50.21 79 PRO A C 1
ATOM 687 O O . PRO A 1 98 ? 18.629 10.926 30.909 1.00 51.37 79 PRO A O 1
ATOM 691 N N . ASN A 1 99 ? 17.595 12.293 29.467 1.00 52.13 80 ASN A N 1
ATOM 692 C CA . ASN A 1 99 ? 17.098 11.174 28.687 1.00 54.52 80 ASN A CA 1
ATOM 693 C C . ASN A 1 99 ? 17.737 10.973 27.324 1.00 55.81 80 ASN A C 1
ATOM 694 O O . ASN A 1 99 ? 17.337 10.076 26.583 1.00 56.94 80 ASN A O 1
ATOM 699 N N . VAL A 1 100 ? 18.739 11.780 26.995 1.00 55.21 81 VAL A N 1
ATOM 700 C CA . VAL A 1 100 ? 19.401 11.632 25.710 1.00 55.19 81 VAL A CA 1
ATOM 701 C C . VAL A 1 100 ? 20.666 10.821 25.916 1.00 58.04 81 VAL A C 1
ATOM 702 O O . VAL A 1 100 ? 21.502 11.151 26.754 1.00 58.87 81 VAL A O 1
ATOM 706 N N . ASP A 1 101 ? 20.782 9.728 25.172 1.00 61.00 82 ASP A N 1
ATOM 707 C CA . ASP A 1 101 ? 21.945 8.866 25.274 1.00 63.98 82 ASP A CA 1
ATOM 708 C C . ASP A 1 101 ? 23.177 9.721 25.035 1.00 66.68 82 ASP A C 1
ATOM 709 O O . ASP A 1 101 ? 23.394 10.214 23.928 1.00 65.98 82 ASP A O 1
ATOM 714 N N . PRO A 1 102 ? 24.024 9.876 26.062 1.00 69.69 83 PRO A N 1
ATOM 715 C CA . PRO A 1 102 ? 25.230 10.696 25.920 1.00 71.20 83 PRO A CA 1
ATOM 716 C C . PRO A 1 102 ? 26.198 10.175 24.867 1.00 73.25 83 PRO A C 1
ATOM 717 O O . PRO A 1 102 ? 27.045 10.924 24.373 1.00 73.53 83 PRO A O 1
ATOM 721 N N . HIS A 1 103 ? 26.031 8.902 24.502 1.00 74.73 84 HIS A N 1
ATOM 722 C CA . HIS A 1 103 ? 26.880 8.242 23.517 1.00 75.59 84 HIS A CA 1
ATOM 723 C C . HIS A 1 103 ? 26.274 8.175 22.102 1.00 75.87 84 HIS A C 1
ATOM 724 O O . HIS A 1 103 ? 26.987 8.305 21.100 1.00 75.27 84 HIS A O 1
ATOM 731 N N . THR A 1 104 ? 24.956 7.991 22.037 1.00 75.02 85 THR A N 1
ATOM 732 C CA . THR A 1 104 ? 24.209 7.879 20.781 1.00 73.84 85 THR A CA 1
ATOM 733 C C . THR A 1 104 ? 23.532 9.172 20.325 1.00 71.88 85 THR A C 1
ATOM 734 O O . THR A 1 104 ? 23.125 9.279 19.167 1.00 71.33 85 THR A O 1
ATOM 738 N N . GLY A 1 105 ? 23.391 10.135 21.238 1.00 69.02 86 GLY A N 1
ATOM 739 C CA . GLY A 1 105 ? 22.736 11.392 20.912 1.00 64.30 86 GLY A CA 1
ATOM 740 C C . GLY A 1 105 ? 21.260 11.144 20.661 1.00 62.24 86 GLY A C 1
ATOM 741 O O . GLY A 1 105 ? 20.517 12.028 20.245 1.00 62.02 86 GLY A O 1
ATOM 742 N N . GLN A 1 106 ? 20.843 9.918 20.927 1.00 59.53 87 GLN A N 1
ATOM 743 C CA . GLN A 1 106 ? 19.478 9.518 20.732 1.00 58.20 87 GLN A CA 1
ATOM 744 C C . GLN A 1 106 ? 18.645 9.661 22.001 1.00 56.39 87 GLN A C 1
ATOM 745 O O . GLN A 1 106 ? 19.020 9.203 23.080 1.00 55.26 87 GLN A O 1
ATOM 751 N N . PRO A 1 107 ? 17.479 10.289 21.873 1.00 54.34 88 PRO A N 1
ATOM 752 C CA . PRO A 1 107 ? 16.558 10.507 22.992 1.00 54.07 88 PRO A CA 1
ATOM 753 C C . PRO A 1 107 ? 15.754 9.266 23.387 1.00 54.24 88 PRO A C 1
ATOM 754 O O . PRO A 1 107 ? 15.166 8.650 22.534 1.00 57.83 88 PRO A O 1
ATOM 758 N N . CYS A 1 108 ? 15.722 8.919 24.668 1.00 53.95 89 CYS A N 1
ATOM 759 C CA . CYS A 1 108 ? 14.967 7.771 25.139 1.00 54.17 89 CYS A CA 1
ATOM 760 C C . CYS A 1 108 ? 13.501 8.146 25.209 1.00 53.35 89 CYS A C 1
ATOM 761 O O . CYS A 1 108 ? 13.045 8.780 26.166 1.00 52.71 89 CYS A O 1
ATOM 764 N N . ILE A 1 109 ? 12.770 7.745 24.183 1.00 52.30 90 ILE A N 1
ATOM 765 C CA . ILE A 1 109 ? 11.362 8.042 24.082 1.00 51.41 90 ILE A CA 1
ATOM 766 C C . ILE A 1 109 ? 10.662 6.724 23.894 1.00 50.17 90 ILE A C 1
ATOM 767 O O . ILE A 1 109 ? 10.991 5.981 22.976 1.00 51.21 90 ILE A O 1
ATOM 772 N N . ASP A 1 110 ? 9.681 6.441 24.727 1.00 49.18 91 ASP A N 1
ATOM 773 C CA . ASP A 1 110 ? 8.965 5.178 24.598 1.00 52.91 91 ASP A CA 1
ATOM 774 C C . ASP A 1 110 ? 8.433 4.776 23.226 1.00 51.76 91 ASP A C 1
ATOM 775 O O . ASP A 1 110 ? 8.777 3.703 22.720 1.00 52.02 91 ASP A O 1
ATOM 780 N N . PHE A 1 111 ? 7.583 5.621 22.649 1.00 49.90 92 PHE A N 1
ATOM 781 C CA . PHE A 1 111 ? 6.990 5.331 21.359 1.00 48.33 92 PHE A CA 1
ATOM 782 C C . PHE A 1 111 ? 8.006 5.230 20.250 1.00 47.69 92 PHE A C 1
ATOM 783 O O . PHE A 1 111 ? 7.669 4.896 19.114 1.00 47.10 92 PHE A O 1
ATOM 791 N N . LEU A 1 112 ? 9.262 5.472 20.596 1.00 46.94 93 LEU A N 1
ATOM 792 C CA . LEU A 1 112 ? 10.316 5.396 19.620 1.00 47.03 93 LEU A CA 1
ATOM 793 C C . LEU A 1 112 ? 11.156 4.165 19.831 1.00 48.27 93 LEU A C 1
ATOM 794 O O . 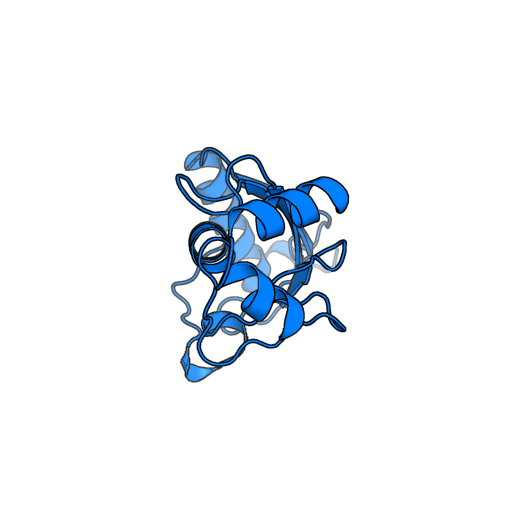LEU A 1 112 ? 11.665 3.584 18.873 1.00 49.25 93 LEU A O 1
ATOM 799 N N . ASP A 1 113 ? 11.264 3.746 21.086 1.00 50.23 94 ASP A N 1
ATOM 800 C CA . ASP A 1 113 ? 12.098 2.599 21.449 1.00 50.36 94 ASP A CA 1
ATOM 801 C C . ASP A 1 113 ? 11.320 1.378 21.846 1.00 50.89 94 ASP A C 1
ATOM 802 O O . ASP A 1 113 ? 11.832 0.269 21.788 1.00 50.89 94 ASP A O 1
ATOM 807 N N . ASN A 1 114 ? 10.088 1.575 22.274 1.00 51.59 95 ASN A N 1
ATOM 808 C CA . ASN A 1 114 ? 9.296 0.434 22.670 1.00 52.99 95 ASN A CA 1
ATOM 809 C C . ASN A 1 114 ? 8.308 0.120 21.548 1.00 52.28 95 ASN A C 1
ATOM 810 O O . ASN A 1 114 ? 7.414 0.908 21.277 1.00 51.46 95 ASN A O 1
ATOM 815 N N . PRO A 1 115 ? 8.473 -1.036 20.872 1.00 53.27 96 PRO A N 1
ATOM 816 C CA . PRO A 1 115 ? 7.601 -1.456 19.769 1.00 52.97 96 PRO A CA 1
ATOM 817 C C . PRO A 1 115 ? 6.126 -1.423 20.148 1.00 53.71 96 PRO A C 1
ATOM 818 O O . PRO A 1 115 ? 5.292 -1.026 19.344 1.00 55.00 96 PRO A O 1
ATOM 822 N N . GLU A 1 116 ? 5.824 -1.813 21.385 1.00 53.68 97 GLU A N 1
ATOM 823 C CA . GLU A 1 116 ? 4.465 -1.836 21.874 1.00 53.32 97 GLU A CA 1
ATOM 824 C C . GLU A 1 116 ? 3.905 -0.451 22.050 1.00 52.51 97 GLU A C 1
ATOM 825 O O . GLU A 1 116 ? 2.695 -0.287 22.145 1.00 52.98 97 GLU A O 1
ATOM 831 N N . LYS A 1 117 ? 4.789 0.543 22.091 1.00 51.35 98 LYS A N 1
ATOM 832 C CA . LYS A 1 117 ? 4.386 1.929 22.271 1.00 50.43 98 LYS A CA 1
ATOM 833 C C . LYS A 1 117 ? 4.184 2.669 20.963 1.00 48.18 98 LYS A C 1
ATOM 834 O O . LYS A 1 117 ? 3.510 3.682 20.935 1.00 45.78 98 LYS A O 1
ATOM 840 N N . TRP A 1 118 ? 4.742 2.167 19.872 1.00 47.48 99 TRP A N 1
ATOM 841 C CA . TRP A 1 118 ? 4.535 2.829 18.598 1.00 45.89 99 TRP A CA 1
ATOM 842 C C . TRP A 1 118 ? 3.057 2.772 18.234 1.00 46.55 99 TRP A C 1
ATOM 843 O O . TRP A 1 118 ? 2.333 1.882 18.662 1.00 46.41 99 TRP A O 1
ATOM 854 N N . ASN A 1 119 ? 2.600 3.739 17.458 1.00 46.51 100 ASN A N 1
ATOM 855 C CA . ASN A 1 119 ? 1.204 3.755 17.060 1.00 47.25 100 ASN A CA 1
ATOM 856 C C . ASN A 1 119 ? 1.153 4.333 15.649 1.00 45.54 100 ASN A C 1
ATOM 857 O O . ASN A 1 119 ? 1.771 5.366 15.369 1.00 46.77 100 ASN A O 1
ATOM 862 N N . THR A 1 120 ? 0.411 3.690 14.761 1.00 42.25 101 THR A N 1
ATOM 863 C CA . THR A 1 120 ? 0.360 4.183 13.387 1.00 43.98 101 THR A CA 1
ATOM 864 C C . THR A 1 120 ? -0.359 5.510 13.255 1.00 45.39 101 THR A C 1
ATOM 865 O O . THR A 1 120 ? -0.462 6.074 12.165 1.00 45.24 101 THR A O 1
ATOM 869 N N . ASN A 1 121 ? -0.846 6.005 14.384 1.00 48.48 102 ASN A N 1
ATOM 870 C CA . ASN A 1 121 ? -1.543 7.281 14.434 1.00 50.33 102 ASN A CA 1
ATOM 871 C C . ASN A 1 121 ? -0.548 8.387 14.604 1.00 49.89 102 ASN A C 1
ATOM 872 O O . ASN A 1 121 ? -0.903 9.555 14.520 1.00 53.26 102 ASN A O 1
ATOM 877 N N . TYR A 1 122 ? 0.691 8.014 14.888 1.00 47.65 103 TYR A N 1
ATOM 878 C CA . TYR A 1 122 ? 1.749 8.992 15.031 1.00 48.26 103 TYR A CA 1
ATOM 879 C C . TYR A 1 122 ? 2.167 9.555 13.665 1.00 46.65 103 TYR A C 1
ATOM 880 O O . TYR A 1 122 ? 2.803 8.860 12.889 1.00 50.07 103 TYR A O 1
ATOM 889 N N . THR A 1 123 ? 1.822 10.802 13.379 1.00 43.19 104 THR A N 1
ATOM 890 C CA . THR A 1 123 ? 2.202 11.450 12.118 1.00 42.45 104 THR A CA 1
ATOM 891 C C . THR A 1 123 ? 3.394 12.389 12.353 1.00 40.76 104 THR A C 1
ATOM 892 O O . THR A 1 123 ? 3.762 12.646 13.491 1.00 41.75 104 THR A O 1
ATOM 896 N N . LEU A 1 124 ? 3.991 12.920 11.288 1.00 39.51 105 LEU A N 1
ATOM 897 C CA . LEU A 1 124 ? 5.116 13.838 11.475 1.00 38.91 105 LEU A CA 1
ATOM 898 C C . LEU A 1 124 ? 4.802 14.903 12.535 1.00 40.66 105 LEU A C 1
ATOM 899 O O . LEU A 1 124 ? 5.667 15.227 13.347 1.00 41.07 105 LEU A O 1
ATOM 904 N N . SER A 1 125 ? 3.580 15.454 12.495 1.00 42.18 106 SER A N 1
ATOM 905 C CA . SER A 1 125 ? 3.114 16.471 13.447 1.00 43.31 106 SER A CA 1
ATOM 906 C C . SER A 1 125 ? 3.092 15.960 14.885 1.00 41.76 106 SER A C 1
ATOM 907 O O . SER A 1 125 ? 3.550 16.635 15.780 1.00 41.63 106 SER A O 1
ATOM 910 N N . SER A 1 126 ? 2.530 14.774 15.082 1.00 43.35 107 SER A N 1
ATOM 911 C CA . SER A 1 126 ? 2.430 14.148 16.394 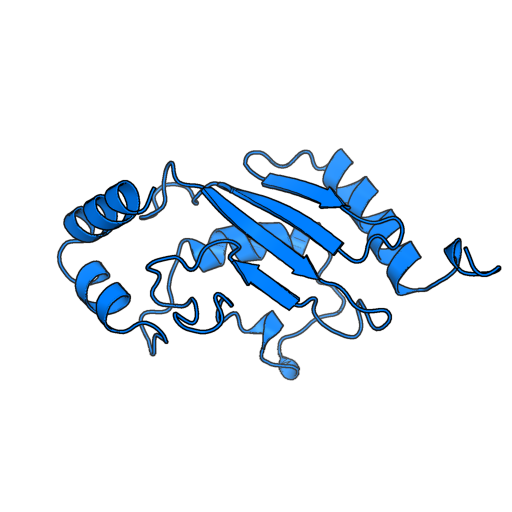1.00 43.16 107 SER A CA 1
ATOM 912 C C . SER A 1 126 ? 3.778 14.003 17.005 1.00 43.60 107 SER A C 1
ATOM 913 O O . SER A 1 126 ? 4.024 14.401 18.144 1.00 46.36 107 SER A O 1
ATOM 916 N N . ILE A 1 127 ? 4.646 13.369 16.235 1.00 43.15 108 ILE A N 1
ATOM 917 C CA . ILE A 1 127 ? 6.012 13.121 16.643 1.00 41.02 108 ILE A CA 1
ATOM 918 C C . ILE A 1 127 ? 6.707 14.414 17.053 1.00 40.32 108 ILE A C 1
ATOM 919 O O . ILE A 1 127 ? 7.437 14.451 18.035 1.00 42.35 108 ILE A O 1
ATOM 924 N N . LEU A 1 128 ? 6.476 15.474 16.299 1.00 39.74 109 LEU A N 1
ATOM 925 C CA . LEU A 1 128 ? 7.125 16.735 16.601 1.00 41.30 109 LEU A CA 1
ATOM 926 C C . LEU A 1 128 ? 6.561 17.343 17.896 1.00 43.29 109 LEU A C 1
ATOM 927 O O . LEU A 1 128 ? 7.331 17.743 18.765 1.00 44.61 109 LEU A O 1
ATOM 932 N N . LEU A 1 129 ? 5.235 17.384 18.047 1.00 44.12 110 LEU A N 1
ATOM 933 C CA . LEU A 1 129 ? 4.648 17.929 19.264 1.00 42.17 110 LEU A CA 1
ATOM 934 C C . LEU A 1 129 ? 5.009 17.028 20.425 1.00 42.94 110 LEU A C 1
ATOM 935 O O . LEU A 1 129 ? 5.403 17.517 21.483 1.00 45.04 110 LEU A O 1
ATOM 940 N N . ALA A 1 130 ? 4.901 15.711 20.259 1.00 41.16 111 ALA A N 1
ATOM 941 C CA . ALA A 1 130 ? 5.242 14.843 21.387 1.00 41.64 111 ALA A CA 1
ATOM 942 C C . ALA A 1 130 ? 6.686 15.071 21.825 1.00 42.15 111 ALA A C 1
ATOM 943 O O . ALA A 1 130 ? 6.963 15.193 23.032 1.00 43.99 111 ALA A O 1
ATOM 945 N N . LEU A 1 131 ? 7.604 15.129 20.861 1.00 43.73 112 LEU A N 1
ATOM 946 C CA . LEU A 1 131 ? 9.032 15.368 21.155 1.00 43.89 112 LEU A CA 1
ATOM 947 C C . LEU A 1 131 ? 9.212 16.632 21.987 1.00 44.42 112 LEU A C 1
ATOM 948 O O . LEU A 1 131 ? 9.916 16.639 22.992 1.00 46.60 112 LEU A O 1
ATOM 953 N N . GLN A 1 132 ? 8.586 17.707 21.544 1.00 44.20 113 GLN A N 1
ATOM 954 C CA . GLN A 1 132 ? 8.669 18.964 22.261 1.00 46.65 113 GLN A CA 1
ATOM 955 C C . GLN A 1 132 ? 8.317 18.805 23.728 1.00 46.52 113 GLN A C 1
ATOM 956 O O . GLN A 1 132 ? 9.094 19.176 24.581 1.00 49.47 113 GLN A O 1
ATOM 962 N N . VAL A 1 133 ? 7.162 18.225 24.023 1.00 46.48 114 VAL A N 1
ATOM 963 C CA . VAL A 1 133 ? 6.769 18.066 25.408 1.00 46.53 114 VAL A CA 1
ATOM 964 C C . VAL A 1 133 ? 7.658 17.145 26.213 1.00 47.99 114 VAL A C 1
ATOM 965 O O . VAL A 1 133 ? 8.065 17.484 27.328 1.00 49.93 114 VAL A O 1
ATOM 969 N N . MET A 1 134 ? 7.957 15.982 25.652 1.00 46.26 115 MET A N 1
ATOM 970 C CA . MET A 1 134 ? 8.777 15.002 26.322 1.00 46.21 115 MET A CA 1
ATOM 971 C C . MET A 1 134 ? 10.186 15.504 26.555 1.00 47.25 115 MET A C 1
ATOM 972 O O . MET A 1 134 ? 10.689 15.419 27.656 1.00 46.53 115 MET A O 1
ATOM 977 N N . LEU A 1 135 ? 10.826 16.041 25.529 1.00 47.70 116 LEU A N 1
ATOM 978 C CA . LEU A 1 135 ? 12.191 16.504 25.714 1.00 50.15 116 LEU A CA 1
ATOM 979 C C . LEU A 1 135 ? 12.289 17.703 26.689 1.00 53.97 116 LEU A C 1
ATOM 980 O O . LEU A 1 135 ? 13.384 18.040 27.186 1.00 54.48 116 LEU A O 1
ATOM 985 N N . SER A 1 136 ? 11.152 18.326 26.985 1.00 54.56 117 SER A N 1
ATOM 986 C CA . SER A 1 136 ? 11.130 19.441 27.926 1.00 57.35 117 SER A CA 1
ATOM 987 C C . SER A 1 136 ? 10.709 18.981 29.319 1.00 59.23 117 SER A C 1
ATOM 988 O O . SER A 1 136 ? 10.578 19.797 30.221 1.00 61.77 117 SER A O 1
ATOM 991 N N . ASN A 1 137 ? 10.505 17.679 29.482 1.00 61.55 118 ASN A N 1
ATOM 992 C CA . ASN A 1 137 ? 10.084 17.116 30.747 1.00 62.57 118 ASN A CA 1
ATOM 993 C C . ASN A 1 137 ? 10.706 15.765 30.942 1.00 63.58 118 ASN A C 1
ATOM 994 O O . ASN A 1 137 ? 10.065 14.740 30.751 1.00 64.62 118 ASN A O 1
ATOM 999 N N . PRO A 1 138 ? 11.982 15.747 31.316 1.00 65.37 119 PRO A N 1
ATOM 1000 C CA . PRO A 1 138 ? 12.743 14.523 31.559 1.00 66.19 119 PRO A CA 1
ATOM 1001 C C . PRO A 1 138 ? 12.085 13.523 32.532 1.00 68.75 119 PRO A C 1
ATOM 1002 O O . PRO A 1 138 ? 11.318 13.884 33.431 1.00 69.08 119 PRO A O 1
ATOM 1006 N N . VAL A 1 139 ? 12.410 12.255 32.324 1.00 70.85 120 VAL A N 1
ATOM 1007 C CA . VAL A 1 139 ? 11.913 11.168 33.147 1.00 72.71 120 VAL A CA 1
ATOM 1008 C C . VAL A 1 139 ? 13.048 10.895 34.118 1.00 74.74 120 VAL A C 1
ATOM 1009 O O . VAL A 1 139 ? 13.913 10.046 33.857 1.00 75.24 120 VAL A O 1
ATOM 1013 N N . LEU A 1 140 ? 13.068 11.629 35.226 1.00 76.36 121 LEU A N 1
ATOM 1014 C CA . LEU A 1 140 ? 14.126 11.452 36.214 1.00 77.88 121 LEU A CA 1
ATOM 1015 C C . LEU A 1 140 ? 14.196 10.008 36.698 1.00 79.20 121 LEU A C 1
ATOM 1016 O O . LEU A 1 140 ? 15.246 9.553 37.149 1.00 78.99 121 LEU A O 1
ATOM 1021 N N . GLU A 1 141 ? 13.074 9.298 36.580 1.00 81.16 122 GLU A N 1
ATOM 1022 C CA . GLU A 1 141 ? 12.961 7.906 37.014 1.00 83.37 122 GLU A CA 1
ATOM 1023 C C . GLU A 1 141 ? 14.253 7.112 36.858 1.00 82.73 122 GLU A C 1
ATOM 1024 O O . GLU A 1 141 ? 14.911 6.754 37.845 1.00 82.83 122 GLU A O 1
ATOM 1030 N N . ASN A 1 142 ? 14.622 6.833 35.619 1.00 81.05 123 ASN A N 1
ATOM 1031 C CA . ASN A 1 142 ? 15.831 6.085 35.403 1.00 79.86 123 ASN A CA 1
ATOM 1032 C C . ASN A 1 142 ? 16.504 6.637 34.172 1.00 77.58 123 ASN A C 1
ATOM 1033 O O . ASN A 1 142 ? 16.490 6.026 33.110 1.00 78.37 123 ASN A O 1
ATOM 1038 N N . PRO A 1 143 ? 17.148 7.798 34.321 1.00 74.73 124 PRO A N 1
ATOM 1039 C CA . PRO A 1 143 ? 17.846 8.506 33.255 1.00 71.89 124 PRO A CA 1
ATOM 1040 C C . PRO A 1 143 ? 19.053 7.812 32.698 1.00 68.83 124 PRO A C 1
ATOM 1041 O O . PRO A 1 143 ? 19.730 7.065 33.396 1.00 70.18 124 PRO A O 1
ATOM 1045 N N . VAL A 1 144 ? 19.309 8.078 31.424 1.00 64.71 125 VAL A N 1
ATOM 1046 C CA . VAL A 1 144 ? 20.452 7.522 30.735 1.00 60.27 125 VAL A CA 1
ATOM 1047 C C . VAL A 1 144 ? 21.658 8.413 31.074 1.00 58.28 125 VAL A C 1
ATOM 1048 O O . VAL A 1 144 ? 22.800 7.947 31.120 1.00 57.41 125 VAL A O 1
ATOM 1052 N N . ASN A 1 145 ? 21.398 9.694 31.328 1.00 55.92 126 ASN A N 1
ATOM 1053 C CA . ASN A 1 145 ? 22.459 10.628 31.692 1.00 53.53 126 ASN A CA 1
ATOM 1054 C C . ASN A 1 145 ? 22.262 11.020 33.166 1.00 53.52 126 ASN A C 1
ATOM 1055 O O . ASN A 1 145 ? 21.488 11.923 33.506 1.00 52.59 126 ASN A O 1
ATOM 1060 N N . LEU A 1 146 ? 22.994 10.317 34.021 1.00 53.44 127 LEU A N 1
ATOM 1061 C CA . LEU A 1 146 ? 22.967 10.477 35.474 1.00 54.93 127 LEU A CA 1
ATOM 1062 C C . LEU A 1 146 ? 23.359 11.851 36.001 1.00 54.49 127 LEU A C 1
ATOM 1063 O O . LEU A 1 146 ? 22.660 12.419 36.839 1.00 53.14 127 LEU A O 1
ATOM 1068 N N . GLU A 1 147 ? 24.494 12.364 35.537 1.00 53.28 128 GLU A N 1
ATOM 1069 C CA . GLU A 1 147 ? 24.956 13.666 35.981 1.00 52.39 128 GLU A CA 1
ATOM 1070 C C . GLU A 1 147 ? 23.971 14.753 35.629 1.00 50.29 128 GLU A C 1
ATOM 1071 O O . GLU A 1 147 ? 23.726 15.650 36.424 1.00 49.13 128 GLU A O 1
ATOM 1077 N N . ALA A 1 148 ? 23.405 14.670 34.434 1.00 48.40 129 ALA A N 1
ATOM 1078 C CA . ALA A 1 148 ? 22.448 15.669 33.991 1.00 47.81 129 ALA A CA 1
ATOM 1079 C C . ALA A 1 148 ? 21.229 15.666 34.904 1.00 48.06 129 ALA A C 1
ATOM 1080 O O . ALA A 1 148 ? 20.770 16.718 35.361 1.00 47.59 129 ALA A O 1
ATOM 1082 N N . ALA A 1 149 ? 20.703 14.472 35.168 1.00 48.60 130 ALA A N 1
ATOM 1083 C CA . ALA A 1 149 ? 19.516 14.315 36.022 1.00 49.83 130 ALA A CA 1
ATOM 1084 C C . ALA A 1 149 ? 19.810 14.836 37.434 1.00 51.04 130 ALA A C 1
ATOM 1085 O O . ALA A 1 149 ? 19.070 15.659 38.004 1.00 51.63 130 ALA A O 1
ATOM 1087 N N . ARG A 1 150 ? 20.902 14.335 37.988 1.00 50.19 131 ARG A N 1
ATOM 1088 C CA . ARG A 1 150 ? 21.338 14.742 39.308 1.00 52.20 131 ARG A CA 1
ATOM 1089 C C . ARG A 1 150 ? 21.374 16.282 39.427 1.00 52.62 131 ARG A C 1
ATOM 1090 O O . ARG A 1 150 ? 20.742 16.852 40.307 1.00 53.69 131 ARG A O 1
ATOM 1098 N N . ILE A 1 151 ? 22.085 16.954 38.532 1.00 52.66 132 ILE A N 1
ATOM 1099 C CA . ILE A 1 151 ? 22.175 18.412 38.592 1.00 54.04 132 ILE A CA 1
ATOM 1100 C C . ILE A 1 151 ? 20.837 19.096 38.404 1.00 56.87 132 ILE A C 1
ATOM 1101 O O . ILE A 1 151 ? 20.587 20.188 38.946 1.00 57.16 132 ILE A O 1
ATOM 1106 N N . LEU A 1 152 ? 19.992 18.470 37.592 1.00 58.58 133 LEU A N 1
ATOM 1107 C CA . LEU A 1 152 ? 18.672 19.000 37.310 1.00 59.80 133 LEU A CA 1
ATOM 1108 C C . LEU A 1 152 ? 17.845 18.986 38.582 1.00 61.60 133 LEU A C 1
ATOM 1109 O O . LEU A 1 152 ? 17.221 19.987 38.943 1.00 59.73 133 LEU A O 1
ATOM 1114 N N . VAL A 1 153 ? 17.853 17.836 39.252 1.00 63.83 134 VAL A N 1
ATOM 1115 C CA . VAL A 1 153 ? 17.112 17.661 40.492 1.00 68.00 134 VAL A CA 1
ATOM 1116 C C . VAL A 1 153 ? 17.383 18.799 41.493 1.00 69.72 134 VAL A C 1
ATOM 1117 O O . VAL A 1 153 ? 16.474 19.539 41.892 1.00 70.36 134 VAL A O 1
ATOM 1121 N N . LYS A 1 154 ? 18.635 18.949 41.890 1.00 71.50 135 LYS A N 1
ATOM 1122 C CA . LYS A 1 154 ? 18.992 20.000 42.825 1.00 73.60 135 LYS A CA 1
ATOM 1123 C C . LYS A 1 154 ? 19.462 21.219 42.058 1.00 73.64 135 LYS A C 1
ATOM 1124 O O . LYS A 1 154 ? 20.363 21.127 41.251 1.00 75.79 135 LYS A O 1
ATOM 1130 N N . ASP A 1 155 ? 18.854 22.366 42.293 1.00 73.74 136 ASP A N 1
ATOM 1131 C CA . ASP A 1 155 ? 19.289 23.570 41.601 1.00 72.61 136 ASP A CA 1
ATOM 1132 C C . ASP A 1 155 ? 19.103 23.505 40.085 1.00 72.57 136 ASP A C 1
ATOM 1133 O O . ASP A 1 155 ? 20.066 23.378 39.329 1.00 72.51 136 ASP A O 1
ATOM 1138 N N . GLU A 1 156 ? 17.857 23.614 39.644 1.00 71.84 137 GLU A N 1
ATOM 1139 C CA . GLU A 1 156 ? 17.555 23.603 38.229 1.00 70.17 137 GLU A CA 1
ATOM 1140 C C . GLU A 1 156 ? 18.133 24.867 37.569 1.00 68.55 137 GLU A C 1
ATOM 1141 O O . GLU A 1 156 ? 18.201 24.971 36.340 1.00 68.28 137 GLU A O 1
ATOM 1147 N N . SER A 1 157 ? 18.542 25.831 38.388 1.00 67.31 138 SER A N 1
ATOM 1148 C CA . SER A 1 157 ? 19.112 27.073 37.871 1.00 65.18 138 SER A CA 1
ATOM 1149 C C . SER A 1 157 ? 20.519 26.819 37.370 1.00 63.34 138 SER A C 1
ATOM 1150 O O . SER A 1 157 ? 20.928 27.347 36.345 1.00 61.27 138 SER A O 1
ATOM 1153 N N . LEU A 1 158 ? 21.264 26.018 38.122 1.00 62.69 139 LEU A N 1
ATOM 1154 C CA . LEU A 1 158 ? 22.621 25.681 37.735 1.00 61.82 139 LEU A CA 1
ATOM 1155 C C . LEU A 1 158 ? 22.523 24.889 36.446 1.00 61.39 139 LEU A C 1
ATOM 1156 O O . LEU A 1 158 ? 23.258 25.130 35.488 1.00 61.88 139 LEU A O 1
ATOM 1161 N N . TYR A 1 159 ? 21.612 23.925 36.448 1.00 60.53 140 TYR A N 1
ATOM 1162 C CA . TYR A 1 159 ? 21.374 23.087 35.287 1.00 60.52 140 TYR A CA 1
ATOM 1163 C C . TYR A 1 159 ? 21.268 23.982 34.048 1.00 60.93 140 TYR A C 1
ATOM 1164 O O . TYR A 1 159 ? 21.981 23.779 33.062 1.00 58.89 140 TYR A O 1
ATOM 1173 N N . ARG A 1 160 ? 20.383 24.975 34.107 1.00 62.14 141 ARG A N 1
ATOM 1174 C CA . ARG A 1 160 ? 20.209 25.896 32.995 1.00 63.77 141 ARG A CA 1
ATOM 1175 C C . ARG A 1 160 ? 21.510 26.561 32.612 1.00 63.32 141 ARG A C 1
ATOM 1176 O O . ARG A 1 160 ? 21.837 26.684 31.432 1.00 63.69 141 ARG A O 1
ATOM 1184 N N . THR A 1 161 ? 22.254 27.006 33.615 1.00 64.68 142 THR A N 1
ATOM 1185 C CA . THR A 1 161 ? 23.517 27.685 33.360 1.00 64.62 142 THR A CA 1
ATOM 1186 C C . THR A 1 161 ? 24.401 26.822 32.492 1.00 63.90 142 THR A C 1
ATOM 1187 O O . THR A 1 161 ? 25.068 27.312 31.582 1.00 64.98 142 THR A O 1
ATOM 1191 N N . ILE A 1 162 ? 24.400 25.530 32.793 1.00 63.61 143 ILE A N 1
ATOM 1192 C CA . ILE A 1 162 ? 25.197 24.565 32.051 1.00 64.84 143 ILE A CA 1
ATOM 1193 C C . ILE A 1 162 ? 24.690 24.455 30.618 1.00 67.06 143 ILE A C 1
ATOM 1194 O O . ILE A 1 162 ? 25.479 24.429 29.667 1.00 66.14 143 ILE A O 1
ATOM 1199 N N . LEU A 1 163 ? 23.372 24.400 30.461 1.00 69.01 144 LEU A N 1
ATOM 1200 C CA . LEU A 1 163 ? 22.801 24.337 29.128 1.00 72.79 144 LEU A CA 1
ATOM 1201 C C . LEU A 1 163 ? 23.306 25.512 28.295 1.00 76.00 144 LEU A C 1
ATOM 1202 O O . LEU A 1 163 ? 23.834 25.314 27.206 1.00 75.67 144 LEU A O 1
ATOM 1207 N N . ARG A 1 164 ? 23.148 26.730 28.817 1.00 80.84 145 ARG A N 1
ATOM 1208 C CA . ARG A 1 164 ? 23.587 27.948 28.122 1.00 85.57 145 ARG A CA 1
ATOM 1209 C C . ARG A 1 164 ? 25.060 27.812 27.731 1.00 88.40 145 ARG A C 1
ATOM 1210 O O . ARG A 1 164 ? 25.469 28.181 26.629 1.00 88.26 145 ARG A O 1
ATOM 1218 N N . LEU A 1 165 ? 25.857 27.291 28.655 1.00 91.62 146 LEU A N 1
ATOM 1219 C CA . LEU A 1 165 ? 27.273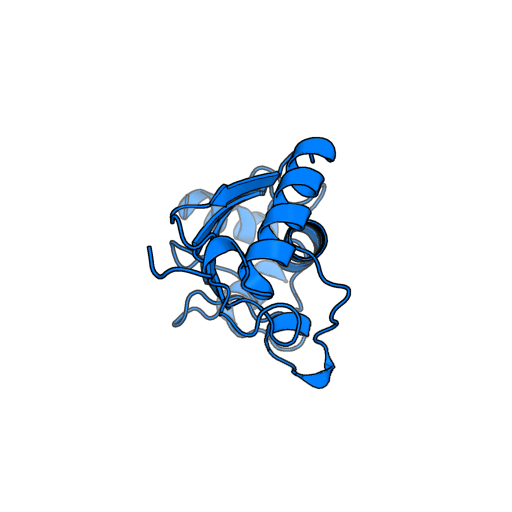 27.103 28.405 1.00 94.77 146 LEU A CA 1
ATOM 1220 C C . LEU A 1 165 ? 27.489 26.139 27.244 1.00 96.43 146 LEU A C 1
ATOM 1221 O O . LEU A 1 165 ? 28.468 26.257 26.515 1.00 96.62 146 LEU A O 1
ATOM 1226 N N . PHE A 1 166 ? 26.568 25.194 27.071 1.00 98.41 147 PHE A N 1
ATOM 1227 C CA . PHE A 1 166 ? 26.660 24.212 25.994 1.00 100.19 147 PHE A CA 1
ATOM 1228 C C . PHE A 1 166 ? 26.162 24.757 24.663 1.00 101.93 147 PHE A C 1
ATOM 1229 O O . PHE A 1 166 ? 26.306 24.120 23.620 1.00 101.74 147 PHE A O 1
ATOM 1237 N N . ASN A 1 167 ? 25.568 25.941 24.708 1.00 104.19 148 ASN A N 1
ATOM 1238 C CA . ASN A 1 167 ? 25.065 26.583 23.509 1.00 106.79 148 ASN A CA 1
ATOM 1239 C C . ASN A 1 167 ? 26.067 27.607 23.002 1.00 107.85 148 ASN A C 1
ATOM 1240 O O . ASN A 1 167 ? 25.740 28.817 23.030 1.00 108.78 148 ASN A O 1
#